Protein AF-A0A443VMP2-F1 (afdb_monomer_lite)

Radius of gyration: 35.15 Å; chains: 1; bounding box: 76×44×103 Å

Organism: Raoultella planticola (NCBI:txid575)

Structure (mmCIF, N/CA/C/O backbone):
data_AF-A0A443VMP2-F1
#
_entry.id   AF-A0A443VMP2-F1
#
loop_
_atom_site.group_PDB
_atom_site.id
_atom_site.type_symbol
_atom_site.label_atom_id
_atom_site.label_alt_id
_atom_site.label_comp_id
_atom_site.label_asym_id
_atom_site.label_entity_id
_atom_site.label_seq_id
_atom_site.pdbx_PDB_ins_code
_atom_site.Cartn_x
_atom_site.Cartn_y
_atom_site.Cartn_z
_atom_site.occupancy
_atom_site.B_iso_or_equiv
_atom_site.auth_seq_id
_atom_site.auth_comp_id
_atom_site.auth_asym_id
_atom_site.auth_atom_id
_atom_site.pdbx_PDB_model_num
ATOM 1 N N . MET A 1 1 ? -38.843 16.544 54.270 1.00 58.03 1 MET A N 1
ATOM 2 C CA . MET A 1 1 ? -37.464 16.257 53.820 1.00 58.03 1 MET A CA 1
ATOM 3 C C . MET A 1 1 ? -36.538 16.438 55.011 1.00 58.03 1 MET A C 1
ATOM 5 O O . MET A 1 1 ? -36.509 17.524 55.576 1.00 58.03 1 MET A O 1
ATOM 9 N N . THR A 1 2 ? -35.882 15.374 55.465 1.00 78.50 2 THR A N 1
ATOM 10 C CA . THR A 1 2 ? -34.910 15.418 56.568 1.00 78.50 2 THR A CA 1
ATOM 11 C C . THR A 1 2 ? -33.616 16.080 56.093 1.00 78.50 2 THR A C 1
ATOM 13 O O . THR A 1 2 ? -33.146 15.800 54.992 1.00 78.50 2 THR A O 1
ATOM 16 N N . ARG A 1 3 ? -33.063 17.002 56.893 1.00 79.25 3 ARG A N 1
ATOM 17 C CA . ARG A 1 3 ? -31.801 17.681 56.564 1.00 79.25 3 ARG A CA 1
ATOM 18 C C . ARG A 1 3 ? -30.626 16.701 56.689 1.00 79.25 3 ARG A C 1
ATOM 20 O O . ARG A 1 3 ? -30.598 15.957 57.671 1.00 79.25 3 ARG A O 1
ATOM 27 N N . PRO A 1 4 ? -29.663 16.722 55.749 1.00 82.38 4 PRO A N 1
ATOM 28 C CA . PRO A 1 4 ? -28.449 15.923 55.855 1.00 82.38 4 PRO A CA 1
ATOM 29 C C . PRO A 1 4 ? -27.671 16.274 57.121 1.00 82.38 4 PRO A C 1
ATOM 31 O O . PRO A 1 4 ? -27.617 17.440 57.525 1.00 82.38 4 PRO A O 1
ATOM 34 N N . THR A 1 5 ? -27.062 15.269 57.740 1.00 91.56 5 THR A N 1
ATOM 35 C CA . THR A 1 5 ? -26.178 15.473 58.888 1.00 91.56 5 THR A CA 1
ATOM 36 C C . THR A 1 5 ? -24.810 15.974 58.428 1.00 91.56 5 THR A C 1
ATOM 38 O O . THR A 1 5 ? -24.382 15.729 57.300 1.00 91.56 5 THR A O 1
ATOM 41 N N . THR A 1 6 ? -24.076 16.652 59.311 1.00 90.06 6 THR A N 1
ATOM 42 C CA . THR A 1 6 ? -22.726 17.162 59.015 1.00 90.06 6 THR A CA 1
ATOM 43 C C . THR A 1 6 ? -21.768 16.053 58.569 1.00 90.06 6 THR A C 1
ATOM 45 O O . THR A 1 6 ? -20.942 16.268 57.691 1.00 90.06 6 THR A O 1
ATOM 48 N N . ALA A 1 7 ? -21.921 14.839 59.108 1.00 91.38 7 ALA A N 1
ATOM 49 C CA . ALA A 1 7 ? -21.135 13.677 58.696 1.00 91.38 7 ALA A CA 1
ATOM 50 C C . ALA A 1 7 ? -21.409 13.267 57.237 1.00 91.38 7 ALA A C 1
ATOM 52 O O . ALA A 1 7 ? -20.479 12.925 56.514 1.00 91.38 7 ALA A O 1
ATOM 53 N N . GLN A 1 8 ? -22.666 13.348 56.787 1.00 91.38 8 GLN A N 1
ATOM 54 C CA . GLN A 1 8 ? -23.032 13.068 55.395 1.00 91.38 8 GLN A CA 1
ATOM 55 C C . GLN A 1 8 ? -22.472 14.129 54.439 1.00 91.38 8 GLN A C 1
ATOM 57 O O . GLN A 1 8 ? -22.038 13.791 53.342 1.00 91.38 8 GLN A O 1
ATOM 62 N N . LEU A 1 9 ? -22.440 15.397 54.863 1.00 91.56 9 LEU A N 1
ATOM 63 C CA . LEU A 1 9 ? -21.853 16.485 54.074 1.00 91.56 9 LEU A CA 1
ATOM 64 C C . LEU A 1 9 ? -20.330 16.352 53.952 1.00 91.56 9 LEU A C 1
ATOM 66 O O . LEU A 1 9 ? -19.802 16.499 52.854 1.00 91.56 9 LEU A O 1
ATOM 70 N N . ASN A 1 10 ? -19.636 16.015 55.042 1.00 93.75 10 ASN A N 1
ATOM 71 C CA . ASN A 1 10 ? -18.186 15.808 55.015 1.00 93.75 10 ASN A CA 1
ATOM 72 C C . ASN A 1 10 ? -17.805 14.603 54.144 1.00 93.75 10 ASN A C 1
ATOM 74 O O . ASN A 1 10 ? -16.919 14.719 53.307 1.00 93.75 10 ASN A O 1
ATOM 78 N N . ALA A 1 11 ? -18.532 13.486 54.256 1.00 93.50 11 ALA A N 1
ATOM 79 C CA . ALA A 1 11 ? -18.295 12.315 53.411 1.00 93.50 11 ALA A CA 1
ATOM 80 C C . ALA A 1 11 ? -18.495 12.618 51.913 1.00 93.50 11 ALA A C 1
ATOM 82 O O . ALA A 1 11 ? -17.724 12.150 51.078 1.00 93.50 11 ALA A O 1
ATOM 83 N N . ALA A 1 12 ? -19.498 13.434 51.566 1.00 92.19 12 ALA A N 1
ATOM 84 C CA . ALA A 1 12 ? -19.710 13.879 50.190 1.00 92.19 12 ALA A CA 1
ATOM 85 C C . ALA A 1 12 ? -18.580 14.802 49.695 1.00 92.19 12 ALA A C 1
ATOM 87 O O . ALA A 1 12 ? -18.173 14.704 48.539 1.00 92.19 12 ALA A O 1
ATOM 88 N N . TYR A 1 13 ? -18.054 15.669 50.565 1.00 93.50 13 TYR A N 1
ATOM 89 C CA . TYR A 1 13 ? -16.929 16.550 50.246 1.00 93.50 13 TYR A CA 1
ATOM 90 C C . TYR A 1 13 ? -15.630 15.765 50.014 1.00 93.50 13 TYR A C 1
ATOM 92 O O . TYR A 1 13 ? -14.929 16.012 49.034 1.00 93.50 13 TYR A O 1
ATOM 100 N N . ASP A 1 14 ? -15.347 14.766 50.850 1.00 95.75 14 ASP A N 1
ATOM 101 C CA . ASP A 1 14 ? -14.181 13.890 50.689 1.00 95.75 14 ASP A CA 1
ATOM 102 C C . ASP A 1 14 ? -14.269 13.078 49.391 1.00 95.75 14 ASP A C 1
ATOM 104 O O . ASP A 1 14 ? -13.295 12.974 48.643 1.00 95.75 14 ASP A O 1
ATOM 108 N N . GLN A 1 15 ? -15.459 12.556 49.078 1.00 95.69 15 GLN A N 1
ATOM 109 C CA . GLN A 1 15 ? -15.702 11.843 47.828 1.00 95.69 15 GLN A CA 1
ATOM 110 C C . GLN A 1 15 ? -15.527 12.763 46.612 1.00 95.69 15 GLN A C 1
ATOM 112 O O . GLN A 1 15 ? -14.914 12.357 45.625 1.00 95.69 15 GLN A O 1
ATOM 117 N N . PHE A 1 16 ? -16.026 14.000 46.677 1.00 96.62 16 PHE A N 1
ATOM 118 C CA . PHE A 1 16 ? -15.839 14.991 45.618 1.00 96.62 16 PHE A CA 1
ATOM 119 C C . PHE A 1 16 ? -14.355 15.302 45.386 1.00 96.62 16 PHE A C 1
ATOM 121 O O . PHE A 1 16 ? -13.896 15.222 44.248 1.00 96.62 16 PHE A O 1
ATOM 128 N N . ASN A 1 17 ? -13.593 15.577 46.448 1.00 96.25 17 ASN A N 1
ATOM 129 C CA . ASN A 1 17 ? -12.162 15.876 46.334 1.00 96.25 17 ASN A CA 1
ATOM 130 C C . ASN A 1 17 ? -11.371 14.690 45.773 1.00 96.25 17 ASN A C 1
ATOM 132 O O . ASN A 1 17 ? -10.501 14.880 44.930 1.00 96.25 17 ASN A O 1
ATOM 136 N N . PHE A 1 18 ? -11.718 13.461 46.165 1.00 96.62 18 PHE A N 1
ATOM 137 C CA . PHE A 1 18 ? -11.102 12.257 45.609 1.00 96.62 18 PHE A CA 1
ATOM 138 C C . PHE A 1 18 ? -11.288 12.158 44.088 1.00 96.62 18 PHE A C 1
ATOM 140 O O . PHE A 1 18 ? -10.334 11.889 43.353 1.00 96.62 18 PHE A O 1
ATOM 147 N N . TRP A 1 19 ? -12.511 12.382 43.600 1.00 96.88 19 TRP A N 1
ATOM 148 C CA . TRP A 1 19 ? -12.788 12.361 42.163 1.00 96.88 19 TRP A CA 1
ATOM 149 C C . TRP A 1 19 ? -12.148 13.538 41.433 1.00 96.88 19 TRP A C 1
ATOM 151 O O . TRP A 1 19 ? -11.650 13.351 40.326 1.00 96.88 19 TRP A O 1
ATOM 161 N N . TYR A 1 20 ? -12.109 14.712 42.060 1.00 95.94 20 TYR A N 1
ATOM 162 C CA . TYR A 1 20 ? -11.440 15.892 41.524 1.00 95.94 20 TYR A CA 1
ATOM 163 C C . TYR A 1 20 ? -9.932 15.660 41.343 1.00 95.94 20 TYR A C 1
ATOM 165 O O . TYR A 1 20 ? -9.398 15.887 40.258 1.00 95.94 20 TYR A O 1
ATOM 173 N N . ASP A 1 21 ? -9.255 15.116 42.356 1.00 97.31 21 ASP A N 1
ATOM 174 C CA . ASP A 1 21 ? -7.827 14.789 42.281 1.00 97.31 21 ASP A CA 1
ATOM 175 C C . ASP A 1 21 ? -7.542 13.719 41.222 1.00 97.31 21 ASP A C 1
ATOM 177 O O . ASP A 1 21 ? -6.530 13.776 40.518 1.00 97.31 21 ASP A O 1
ATOM 181 N N . LYS A 1 22 ? -8.443 12.741 41.082 1.00 97.62 22 LYS A N 1
ATOM 182 C CA . LYS A 1 22 ? -8.331 11.705 40.053 1.00 97.62 22 LYS A CA 1
ATOM 183 C C . LYS A 1 22 ? -8.516 12.276 38.646 1.00 97.62 22 LYS A C 1
ATOM 185 O O . LYS A 1 22 ? -7.744 11.922 37.762 1.00 97.62 22 LYS A O 1
ATOM 190 N N . ALA A 1 23 ? -9.496 13.157 38.451 1.00 96.88 23 ALA A N 1
ATOM 191 C CA . ALA A 1 23 ? -9.723 13.840 37.179 1.00 96.88 23 ALA A CA 1
ATOM 192 C C . ALA A 1 23 ? -8.506 14.683 36.787 1.00 96.88 23 ALA A C 1
ATOM 194 O O . ALA A 1 23 ? -7.996 14.546 35.682 1.00 96.88 23 ALA A O 1
ATOM 195 N N . LYS A 1 24 ? -7.950 15.443 37.736 1.00 97.19 24 LYS A N 1
ATOM 196 C CA . LYS A 1 24 ? -6.741 16.235 37.504 1.00 97.19 24 LYS A CA 1
ATOM 197 C C . LYS A 1 24 ? -5.544 15.377 37.078 1.00 97.19 24 LYS A C 1
ATOM 199 O O . LYS A 1 24 ? -4.813 15.755 36.169 1.00 97.19 24 LYS A O 1
ATOM 204 N N . LYS A 1 25 ? -5.337 14.218 37.714 1.00 97.44 25 LYS A N 1
ATOM 205 C CA . LYS A 1 25 ? -4.272 13.286 37.303 1.00 97.44 25 LYS A CA 1
ATOM 206 C C . LYS A 1 25 ? -4.485 12.753 35.889 1.00 97.44 25 LYS A C 1
ATOM 208 O O . LYS A 1 25 ? -3.519 12.647 35.145 1.00 97.44 25 LYS A O 1
ATOM 213 N N . LEU A 1 26 ? -5.728 12.436 35.529 1.00 96.88 26 LEU A N 1
ATOM 214 C CA . LEU A 1 26 ? -6.060 11.983 34.179 1.00 96.88 26 LEU A CA 1
ATOM 215 C C . LEU A 1 26 ? -5.809 13.079 33.140 1.00 96.88 26 LEU A C 1
ATOM 217 O O . LEU A 1 26 ? -5.260 12.769 32.091 1.00 96.88 26 LEU A O 1
ATOM 221 N N . ASP A 1 27 ? -6.123 14.340 33.441 1.00 97.12 27 ASP A N 1
ATOM 222 C CA . ASP A 1 27 ? -5.820 15.465 32.545 1.00 97.12 27 ASP A CA 1
ATOM 223 C C . ASP A 1 27 ? -4.303 15.635 32.344 1.00 97.12 27 ASP A C 1
ATOM 225 O O . ASP A 1 27 ? -3.833 15.855 31.228 1.00 97.12 27 ASP A O 1
ATOM 229 N N . GLU A 1 28 ? -3.511 15.485 33.412 1.00 97.56 28 GLU A N 1
ATOM 230 C CA . GLU A 1 28 ? -2.044 15.525 33.330 1.00 97.56 28 GLU A CA 1
ATOM 231 C C . GLU A 1 28 ? -1.467 14.352 32.518 1.00 97.56 28 GLU A C 1
ATOM 233 O O . GLU A 1 28 ? -0.489 14.522 31.786 1.00 97.56 28 GLU A O 1
ATOM 238 N N . GLU A 1 29 ? -2.038 13.153 32.651 1.00 97.81 29 GLU A N 1
ATOM 239 C CA . GLU A 1 29 ? -1.648 11.976 31.866 1.00 97.81 29 GLU A CA 1
ATOM 240 C C . GLU A 1 29 ? -2.062 12.105 30.398 1.00 97.81 29 GLU A C 1
ATOM 242 O O . GLU A 1 29 ? -1.263 11.789 29.515 1.00 97.81 29 GLU A O 1
ATOM 247 N N . LEU A 1 30 ? -3.259 12.631 30.132 1.00 97.62 30 LEU A N 1
ATOM 248 C CA . LEU A 1 30 ? -3.760 12.888 28.786 1.00 97.62 30 LEU A CA 1
ATOM 249 C C . LEU A 1 30 ? -2.868 13.897 28.060 1.00 97.62 30 LEU A C 1
ATOM 251 O O . LEU A 1 30 ? -2.423 13.620 26.951 1.00 97.62 30 LEU A O 1
ATOM 255 N N . ALA A 1 31 ? -2.504 14.999 28.719 1.00 97.12 31 ALA A N 1
ATOM 256 C CA . ALA A 1 31 ? -1.602 15.995 28.145 1.00 97.12 31 ALA A CA 1
ATOM 257 C C . ALA A 1 31 ? -0.226 15.401 27.781 1.00 97.12 31 ALA A C 1
ATOM 259 O O . ALA A 1 31 ? 0.351 15.737 26.747 1.00 97.12 31 ALA A O 1
ATOM 260 N N . LYS A 1 32 ? 0.305 14.484 28.603 1.00 97.50 32 LYS A N 1
ATOM 261 C CA . LYS A 1 32 ? 1.558 13.769 28.293 1.00 97.50 32 LYS A CA 1
ATOM 262 C C . LYS A 1 32 ? 1.390 12.802 27.122 1.00 97.50 32 LYS A C 1
ATOM 264 O O . LYS A 1 32 ? 2.301 12.682 26.305 1.00 97.50 32 LYS A O 1
ATOM 269 N N . ALA A 1 33 ? 0.256 12.107 27.042 1.00 95.50 33 ALA A N 1
ATOM 270 C CA . ALA A 1 33 ? -0.043 11.201 25.940 1.00 95.50 33 ALA A CA 1
ATOM 271 C C . ALA A 1 33 ? -0.181 11.962 24.611 1.00 95.50 33 ALA A C 1
ATOM 273 O O . ALA A 1 33 ? 0.417 11.555 23.619 1.00 95.50 33 ALA A O 1
ATOM 274 N N . GLU A 1 34 ? -0.873 13.102 24.605 1.00 97.44 34 GLU A N 1
ATOM 275 C CA . GLU A 1 34 ? -1.011 13.984 23.437 1.00 97.44 34 GLU A CA 1
ATOM 276 C C . GLU A 1 34 ? 0.338 14.551 22.970 1.00 97.44 34 GLU A C 1
ATOM 278 O O . GLU A 1 34 ? 0.636 14.553 21.771 1.00 97.44 34 GLU A O 1
ATOM 283 N N . GLN A 1 35 ? 1.202 14.960 23.908 1.00 97.06 35 GLN A N 1
ATOM 284 C CA . GLN A 1 35 ? 2.576 15.358 23.582 1.00 97.06 35 GLN A CA 1
ATOM 285 C C . GLN A 1 35 ? 3.349 14.211 22.930 1.00 97.06 35 GLN A C 1
ATOM 287 O O . GLN A 1 35 ? 4.003 14.406 21.907 1.00 97.06 35 GLN A O 1
ATOM 292 N N . ARG A 1 36 ? 3.238 12.998 23.483 1.00 97.12 36 ARG A N 1
ATOM 293 C CA . ARG A 1 36 ? 3.930 11.827 22.942 1.00 97.12 36 ARG A CA 1
ATOM 294 C C . ARG A 1 36 ? 3.428 11.438 21.553 1.00 97.12 36 ARG A C 1
ATOM 296 O O . ARG A 1 36 ? 4.237 11.023 20.729 1.00 97.12 36 ARG A O 1
ATOM 303 N N . ILE A 1 37 ? 2.129 11.570 21.293 1.00 96.81 37 ILE A N 1
ATOM 304 C CA . ILE A 1 37 ? 1.543 11.342 19.966 1.00 96.81 37 ILE A CA 1
ATOM 305 C C . ILE A 1 37 ? 2.127 12.341 18.968 1.00 96.81 37 ILE A C 1
ATOM 307 O O . ILE A 1 37 ? 2.668 11.916 17.955 1.00 96.81 37 ILE A O 1
ATOM 311 N N . THR A 1 38 ? 2.138 13.633 19.303 1.00 97.25 38 THR A N 1
ATOM 312 C CA . THR A 1 38 ? 2.720 14.674 18.436 1.00 97.25 38 THR A CA 1
ATOM 313 C C . THR A 1 38 ? 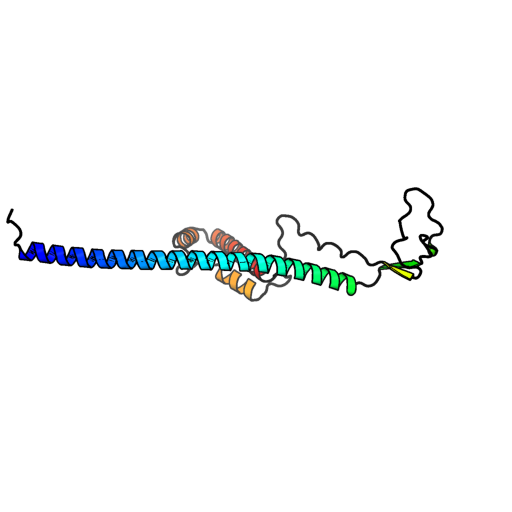4.192 14.389 18.101 1.00 97.25 38 THR A C 1
ATOM 315 O O . THR A 1 38 ? 4.605 14.495 16.947 1.00 97.25 38 THR A O 1
ATOM 318 N N . GLU A 1 39 ? 4.995 13.988 19.094 1.00 97.44 39 GLU A N 1
ATOM 319 C CA . GLU A 1 39 ? 6.399 13.606 18.876 1.00 97.44 39 GLU A CA 1
ATOM 320 C C . GLU A 1 39 ? 6.543 12.416 17.914 1.00 97.44 39 GLU A C 1
ATOM 322 O O . GLU A 1 39 ? 7.449 12.394 17.077 1.00 97.44 39 GLU A O 1
ATOM 327 N N . LEU A 1 40 ? 5.675 11.408 18.050 1.00 97.38 40 LEU A N 1
ATOM 328 C CA . LEU A 1 40 ? 5.689 10.220 17.199 1.00 97.38 40 LEU A CA 1
ATOM 329 C C . LEU A 1 40 ? 5.242 10.543 15.772 1.00 97.38 40 LEU A C 1
ATOM 331 O O . LEU A 1 40 ? 5.891 10.086 14.835 1.00 97.38 40 LEU A O 1
ATOM 335 N N . GLU A 1 41 ? 4.207 11.363 15.605 1.00 97.38 41 GLU A N 1
ATOM 336 C CA . GLU A 1 41 ? 3.734 11.820 14.293 1.00 97.38 41 GLU A CA 1
ATOM 337 C C . GLU A 1 41 ? 4.823 12.612 13.553 1.00 97.38 41 GLU A C 1
ATOM 339 O O . GLU A 1 41 ? 5.076 12.375 12.370 1.00 97.38 41 GLU A O 1
ATOM 344 N N . GLU A 1 42 ? 5.547 13.498 14.247 1.00 96.81 42 GLU A N 1
ATOM 345 C CA . GLU A 1 42 ? 6.667 14.231 13.645 1.00 96.81 42 GLU A CA 1
ATOM 346 C C . GLU A 1 42 ? 7.818 13.286 13.249 1.00 96.81 42 GLU A C 1
ATOM 348 O O . GLU A 1 42 ? 8.440 13.447 12.192 1.00 96.81 42 GLU A O 1
ATOM 353 N N . ALA A 1 43 ? 8.118 12.283 14.081 1.00 95.06 43 ALA A N 1
ATOM 354 C CA . ALA A 1 43 ? 9.132 11.278 13.771 1.00 95.06 43 ALA A CA 1
ATOM 355 C C . ALA A 1 43 ? 8.734 10.414 12.563 1.00 95.06 43 ALA A C 1
ATOM 357 O O . ALA A 1 43 ? 9.568 10.171 11.686 1.00 95.06 43 ALA A O 1
ATOM 358 N N . GLU A 1 44 ? 7.471 9.997 12.479 1.00 95.00 44 GLU A N 1
ATOM 359 C CA . GLU A 1 44 ? 6.928 9.255 11.340 1.00 95.00 44 GLU A CA 1
ATOM 360 C C . GLU A 1 44 ? 6.991 10.089 10.059 1.00 95.00 44 GLU A C 1
ATOM 362 O O . GLU A 1 44 ? 7.465 9.607 9.028 1.00 95.00 44 GLU A O 1
ATOM 367 N N . GLN A 1 45 ? 6.619 11.369 10.127 1.00 95.75 45 GLN A N 1
ATOM 368 C CA . GLN A 1 45 ? 6.697 12.272 8.983 1.00 95.75 45 GLN A CA 1
ATOM 369 C C . GLN A 1 45 ? 8.140 12.421 8.471 1.00 95.75 45 GLN A C 1
ATOM 371 O O . GLN A 1 45 ? 8.379 12.391 7.259 1.00 95.75 45 GLN A O 1
ATOM 376 N N . LYS A 1 46 ? 9.121 12.521 9.380 1.00 94.25 46 LYS A N 1
ATOM 377 C CA . LYS A 1 46 ? 10.551 12.550 9.025 1.00 94.25 46 LYS A CA 1
ATOM 378 C C . LYS A 1 46 ? 11.015 11.240 8.389 1.00 94.25 46 LYS A C 1
ATOM 380 O O . LYS A 1 46 ? 11.763 11.281 7.412 1.00 94.25 46 LYS A O 1
ATOM 385 N N . LEU A 1 47 ? 10.578 10.095 8.913 1.00 93.56 47 LEU A N 1
ATOM 386 C CA . LEU A 1 47 ? 10.900 8.783 8.344 1.00 93.56 47 LEU A CA 1
ATOM 387 C C . LEU A 1 47 ? 10.286 8.601 6.955 1.00 93.56 47 LEU A C 1
ATOM 389 O O . LEU A 1 47 ? 10.976 8.155 6.043 1.00 93.56 47 LEU A O 1
ATOM 393 N N . CYS A 1 48 ? 9.032 9.005 6.767 1.00 92.62 48 CYS A N 1
ATOM 394 C CA . CYS A 1 48 ? 8.359 8.964 5.474 1.00 92.62 48 CYS A CA 1
ATOM 395 C C . CYS A 1 48 ? 9.109 9.814 4.435 1.00 92.62 48 CYS A C 1
ATOM 397 O O . CYS A 1 48 ? 9.435 9.327 3.352 1.00 92.62 48 CYS A O 1
ATOM 399 N N . ALA A 1 49 ? 9.496 11.044 4.796 1.00 90.69 49 ALA A N 1
ATOM 400 C CA . ALA A 1 49 ? 10.306 11.898 3.929 1.00 90.69 49 ALA A CA 1
ATOM 401 C C . ALA A 1 49 ? 11.668 11.264 3.585 1.00 90.69 49 ALA A C 1
ATOM 403 O O . ALA A 1 49 ? 12.099 11.312 2.433 1.00 90.69 49 ALA A O 1
ATOM 404 N N . ALA A 1 50 ? 12.339 10.639 4.558 1.00 89.88 50 ALA A N 1
ATOM 405 C CA . ALA A 1 50 ? 13.602 9.944 4.325 1.00 89.88 50 ALA A CA 1
ATOM 406 C C . ALA A 1 50 ? 13.435 8.740 3.382 1.00 89.88 50 ALA A C 1
ATOM 408 O O . ALA A 1 50 ? 14.225 8.599 2.447 1.00 89.88 50 ALA A O 1
ATOM 409 N N . ASN A 1 51 ? 12.394 7.928 3.569 1.00 87.06 51 ASN A N 1
ATOM 410 C CA . ASN A 1 51 ? 12.118 6.761 2.729 1.00 87.06 51 ASN A CA 1
ATOM 411 C C . ASN A 1 51 ? 11.872 7.159 1.270 1.00 87.06 51 ASN A C 1
ATOM 413 O O . ASN A 1 51 ? 12.537 6.623 0.391 1.00 87.06 51 ASN A O 1
ATOM 417 N N . VAL A 1 52 ? 11.069 8.199 1.014 1.00 88.12 52 VAL A N 1
ATOM 418 C CA . VAL A 1 52 ? 10.862 8.719 -0.353 1.00 88.12 52 VAL A CA 1
ATOM 419 C C . VAL A 1 52 ? 12.189 9.120 -1.014 1.00 88.12 52 VAL A C 1
ATOM 421 O O . VAL A 1 52 ? 12.410 8.870 -2.199 1.00 88.12 52 VAL A O 1
ATOM 424 N N . THR A 1 53 ? 13.116 9.722 -0.259 1.00 84.25 53 THR A N 1
ATOM 425 C CA . THR A 1 53 ? 14.439 10.064 -0.813 1.00 84.25 53 THR A CA 1
ATOM 426 C C . THR A 1 53 ? 15.334 8.851 -1.054 1.00 84.25 53 THR A C 1
ATOM 428 O O . THR A 1 53 ? 16.182 8.898 -1.948 1.00 84.25 53 THR A O 1
ATOM 431 N N . LEU A 1 54 ? 15.189 7.784 -0.265 1.00 83.06 54 LEU A N 1
ATOM 432 C CA . LEU A 1 54 ? 15.907 6.531 -0.482 1.00 83.06 54 LEU A CA 1
ATOM 433 C C . LEU A 1 54 ? 15.371 5.811 -1.716 1.00 83.06 54 LEU A C 1
ATOM 435 O O . LEU A 1 54 ? 16.185 5.397 -2.537 1.00 83.06 54 LEU A O 1
ATOM 439 N N . ASP A 1 55 ? 14.054 5.774 -1.903 1.00 83.25 55 ASP A N 1
ATOM 440 C CA . ASP A 1 55 ? 13.413 5.186 -3.083 1.00 83.25 55 ASP A CA 1
ATOM 441 C C . ASP A 1 55 ? 13.875 5.893 -4.364 1.00 83.25 55 ASP A C 1
ATOM 443 O O . ASP A 1 55 ? 14.359 5.254 -5.297 1.00 83.25 55 ASP A O 1
ATOM 447 N N . ALA A 1 56 ? 13.869 7.232 -4.373 1.00 78.81 56 ALA A N 1
ATOM 448 C CA . ALA A 1 56 ? 14.368 8.010 -5.509 1.00 78.81 56 ALA A CA 1
ATOM 449 C C . ALA A 1 56 ? 15.865 7.764 -5.790 1.00 78.81 56 ALA A C 1
ATOM 451 O O . ALA A 1 56 ? 16.308 7.754 -6.942 1.00 78.81 56 ALA A O 1
ATOM 452 N N . ARG A 1 57 ? 16.679 7.563 -4.743 1.00 76.62 57 ARG A N 1
ATOM 453 C CA . ARG A 1 57 ? 18.105 7.230 -4.897 1.00 76.62 57 ARG A CA 1
ATOM 454 C C . ARG A 1 57 ? 18.317 5.805 -5.392 1.00 76.62 57 ARG A C 1
ATOM 456 O O . ARG A 1 57 ? 19.240 5.604 -6.180 1.00 76.62 57 ARG A O 1
ATOM 463 N N . ALA A 1 58 ? 17.505 4.854 -4.940 1.00 78.38 58 ALA A N 1
ATOM 464 C CA . ALA A 1 58 ? 17.532 3.473 -5.400 1.00 78.38 58 ALA A CA 1
ATOM 465 C C . ALA A 1 58 ? 17.160 3.408 -6.885 1.00 78.38 58 ALA A C 1
ATOM 467 O O . ALA A 1 58 ? 17.916 2.848 -7.671 1.00 78.38 58 ALA A O 1
ATOM 468 N N . GLU A 1 59 ? 16.103 4.106 -7.303 1.00 76.31 59 GLU A N 1
ATOM 469 C CA . GLU A 1 59 ? 15.707 4.189 -8.713 1.00 76.31 59 GLU A CA 1
ATOM 470 C C . GLU A 1 59 ? 16.821 4.792 -9.590 1.00 76.31 59 GLU A C 1
ATOM 472 O O . GLU A 1 59 ? 17.145 4.263 -10.654 1.00 76.31 59 GLU A O 1
ATOM 477 N N . LEU A 1 60 ? 17.472 5.870 -9.136 1.00 74.19 60 LEU A N 1
ATOM 478 C CA . LEU A 1 60 ? 18.622 6.453 -9.840 1.00 74.19 60 LEU A CA 1
ATOM 479 C C . LEU A 1 60 ? 19.848 5.528 -9.861 1.00 74.19 60 LEU A C 1
ATOM 481 O O . LEU A 1 60 ? 20.625 5.559 -10.816 1.00 74.19 60 LEU A O 1
ATOM 485 N N . ALA A 1 61 ? 20.074 4.743 -8.807 1.00 73.06 61 ALA A N 1
ATOM 486 C CA . ALA A 1 61 ? 21.154 3.764 -8.767 1.00 73.06 61 ALA A CA 1
ATOM 487 C C . ALA A 1 61 ? 20.897 2.615 -9.751 1.00 73.06 61 ALA A C 1
ATOM 489 O O . ALA A 1 61 ? 21.801 2.281 -10.513 1.00 73.06 61 ALA A O 1
ATOM 490 N N . GLU A 1 62 ? 19.671 2.097 -9.808 1.00 71.12 62 GLU A N 1
ATOM 491 C CA . GLU A 1 62 ? 19.273 1.063 -10.767 1.00 71.12 62 GLU A CA 1
ATOM 492 C C . GLU A 1 62 ? 19.334 1.571 -12.210 1.00 71.12 62 GLU A C 1
ATOM 494 O O . GLU A 1 62 ? 19.856 0.879 -13.078 1.00 71.12 62 GLU A O 1
ATOM 499 N N . ARG A 1 63 ? 18.921 2.819 -12.479 1.00 70.19 63 ARG A N 1
ATOM 500 C CA . ARG A 1 63 ? 19.092 3.432 -13.811 1.00 70.19 63 ARG A CA 1
ATOM 501 C C . ARG A 1 63 ? 20.558 3.528 -14.225 1.00 70.19 63 ARG A C 1
ATOM 503 O O . ARG A 1 63 ? 20.884 3.178 -15.352 1.00 70.19 63 ARG A O 1
ATOM 510 N N . ARG A 1 64 ? 21.443 3.955 -13.316 1.00 69.56 64 ARG A N 1
ATOM 511 C CA . ARG A 1 64 ? 22.893 4.006 -13.579 1.00 69.56 64 ARG A CA 1
ATOM 512 C C . ARG A 1 64 ? 23.493 2.622 -13.782 1.00 69.56 64 ARG A C 1
ATOM 514 O O . ARG A 1 64 ? 24.385 2.464 -14.604 1.00 69.56 64 ARG A O 1
ATOM 521 N N . LYS A 1 65 ? 23.012 1.624 -13.043 1.00 66.31 65 LYS A N 1
ATOM 522 C CA . LYS A 1 65 ? 23.454 0.241 -13.200 1.00 66.31 65 LYS A CA 1
ATOM 523 C C . LYS A 1 65 ? 22.989 -0.341 -14.534 1.00 66.31 65 LYS A C 1
ATOM 525 O O . LYS A 1 65 ? 23.799 -0.921 -15.235 1.00 66.31 65 LYS A O 1
ATOM 530 N N . ALA A 1 66 ? 21.738 -0.108 -14.930 1.00 62.69 66 ALA A N 1
ATOM 531 C CA . ALA A 1 66 ? 21.223 -0.497 -16.241 1.00 62.69 66 ALA A CA 1
ATOM 532 C C . ALA A 1 66 ? 21.963 0.207 -17.391 1.00 62.69 66 ALA A C 1
ATOM 534 O O . ALA A 1 66 ? 22.213 -0.412 -18.417 1.00 62.69 66 ALA A O 1
ATOM 535 N N . GLU A 1 67 ? 22.350 1.473 -17.215 1.00 64.56 67 GLU A N 1
ATOM 536 C CA . GLU A 1 67 ? 23.223 2.190 -18.153 1.00 64.56 67 GLU A CA 1
ATOM 537 C C . GLU A 1 67 ? 24.615 1.538 -18.228 1.00 64.56 67 GLU A C 1
ATOM 539 O O . GLU A 1 67 ? 25.122 1.300 -19.321 1.00 64.56 67 GLU A O 1
ATOM 544 N N . GLN A 1 68 ? 25.201 1.170 -17.086 1.00 65.94 68 GLN A N 1
ATOM 545 C CA . GLN A 1 68 ? 26.527 0.549 -17.012 1.00 65.94 68 GLN A CA 1
ATOM 546 C C . GLN A 1 68 ? 26.565 -0.904 -17.520 1.00 65.94 68 GLN A C 1
ATOM 548 O O . GLN A 1 68 ? 27.568 -1.312 -18.104 1.00 65.94 68 GLN A O 1
ATOM 553 N N . ASP A 1 69 ? 25.490 -1.665 -17.314 1.00 66.31 69 ASP A N 1
ATOM 554 C CA . ASP A 1 69 ? 25.337 -3.056 -17.757 1.00 66.31 69 ASP A CA 1
ATOM 555 C C . ASP A 1 69 ? 24.801 -3.150 -19.200 1.00 66.31 69 ASP A C 1
ATOM 557 O O . ASP A 1 69 ? 24.699 -4.247 -19.754 1.00 66.31 69 ASP A O 1
ATOM 561 N N . SER A 1 70 ? 24.436 -2.023 -19.824 1.00 67.56 70 SER A N 1
ATOM 562 C CA . SER A 1 70 ? 23.954 -2.022 -21.203 1.00 67.56 70 SER A CA 1
ATOM 563 C C . SER A 1 70 ? 25.096 -2.263 -22.189 1.00 67.56 70 SER A C 1
ATOM 565 O O . SER A 1 70 ? 26.143 -1.619 -22.142 1.00 67.56 70 SER A O 1
ATOM 567 N N . GLU A 1 71 ? 24.894 -3.197 -23.117 1.00 76.81 71 GLU A N 1
ATOM 568 C CA . GLU A 1 71 ? 25.795 -3.345 -24.256 1.00 76.81 71 GLU A CA 1
ATOM 569 C C . GLU A 1 71 ? 25.588 -2.166 -25.222 1.00 76.81 71 GLU A C 1
ATOM 571 O O . GLU A 1 71 ? 24.448 -1.744 -25.459 1.00 76.81 71 GLU A O 1
ATOM 576 N N . PRO A 1 72 ? 26.667 -1.605 -25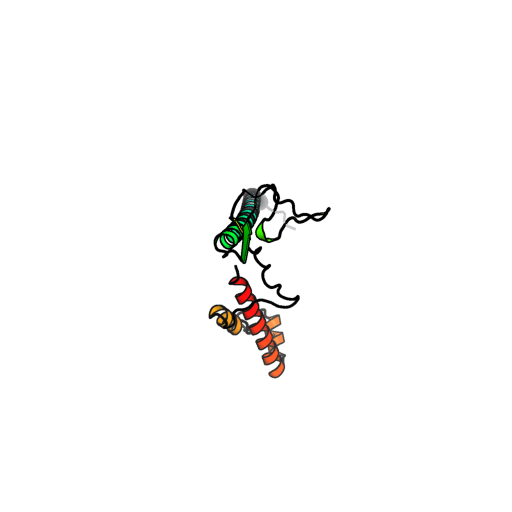.790 1.00 81.38 72 PRO A N 1
ATOM 577 C CA . PRO A 1 72 ? 26.546 -0.483 -26.700 1.00 81.38 72 PRO A CA 1
ATOM 578 C C . PRO A 1 72 ? 25.819 -0.914 -27.971 1.00 81.38 72 PRO A C 1
ATOM 580 O O . PRO A 1 72 ? 26.140 -1.929 -28.588 1.00 81.38 72 PRO A O 1
ATOM 583 N N . VAL A 1 73 ? 24.841 -0.115 -28.385 1.00 82.75 73 VAL A N 1
ATOM 584 C CA . VAL A 1 73 ? 24.012 -0.421 -29.561 1.00 82.75 73 VAL A CA 1
ATOM 585 C C . VAL A 1 73 ? 24.703 0.033 -30.843 1.00 82.75 73 VAL A C 1
ATOM 587 O O . VAL A 1 73 ? 24.461 -0.507 -31.923 1.00 82.75 73 VAL A O 1
ATOM 590 N N . PHE A 1 74 ? 25.570 1.038 -30.735 1.00 86.19 74 PHE A N 1
ATOM 591 C CA . PHE A 1 74 ? 26.286 1.611 -31.861 1.00 86.19 74 PHE A CA 1
ATOM 592 C C . PHE A 1 74 ? 27.581 2.284 -31.392 1.00 86.19 74 PHE A C 1
ATOM 594 O O . PHE A 1 74 ? 27.731 2.595 -30.212 1.00 86.19 74 PHE A O 1
ATOM 601 N N . PHE A 1 75 ? 28.514 2.540 -32.305 1.00 85.38 75 PHE A N 1
ATOM 602 C CA . PHE A 1 75 ? 29.706 3.335 -32.017 1.00 85.38 75 PHE A CA 1
ATOM 603 C C . PHE A 1 75 ? 29.904 4.405 -33.086 1.00 85.38 75 PHE A C 1
ATOM 605 O O . PHE A 1 75 ? 29.587 4.202 -34.260 1.00 85.38 75 PHE A O 1
ATOM 612 N N . ILE A 1 76 ? 30.439 5.548 -32.675 1.00 85.62 76 ILE A N 1
ATOM 613 C CA . ILE A 1 76 ? 30.837 6.634 -33.567 1.00 85.62 76 ILE A CA 1
ATOM 614 C C . ILE A 1 76 ? 32.315 6.932 -33.362 1.00 85.62 76 ILE A C 1
ATOM 616 O O . ILE A 1 76 ? 32.822 6.860 -32.249 1.00 85.62 76 ILE A O 1
ATOM 620 N N . GLU A 1 77 ? 33.008 7.266 -34.439 1.00 86.88 77 GLU A N 1
ATOM 621 C CA . GLU A 1 77 ? 34.375 7.768 -34.373 1.00 86.88 77 GLU A CA 1
ATOM 622 C C . GLU A 1 77 ? 34.332 9.279 -34.559 1.00 86.88 77 GLU A C 1
ATOM 624 O O . GLU A 1 77 ? 33.774 9.770 -35.544 1.00 86.88 77 GLU A O 1
ATOM 629 N N . VAL A 1 78 ? 34.861 10.008 -33.585 1.00 85.25 78 VAL A N 1
ATOM 630 C CA . VAL A 1 78 ? 34.834 11.471 -33.564 1.00 85.25 78 VAL A CA 1
ATOM 631 C C . VAL A 1 78 ? 36.260 11.986 -33.697 1.00 85.25 78 VAL A C 1
ATOM 633 O O . VAL A 1 78 ? 37.158 11.501 -33.013 1.00 85.25 78 VAL A O 1
ATOM 636 N N . GLU A 1 79 ? 36.474 12.951 -34.584 1.00 83.38 79 GLU A N 1
ATOM 637 C CA . GLU A 1 79 ? 37.708 13.738 -34.632 1.00 83.38 79 GLU A CA 1
ATOM 638 C C . GLU A 1 79 ? 37.313 15.220 -34.663 1.00 83.38 79 GLU A C 1
ATOM 640 O O . GLU A 1 79 ? 36.686 15.704 -35.612 1.00 83.38 79 GLU A O 1
ATOM 645 N N . GLY A 1 80 ? 37.609 15.936 -33.580 1.00 80.50 80 GLY A N 1
ATOM 646 C CA . GLY A 1 80 ? 37.058 17.256 -33.310 1.00 80.50 80 GLY A CA 1
ATOM 647 C C . GLY A 1 80 ? 35.548 17.202 -33.053 1.00 80.50 80 GLY A C 1
ATOM 648 O O . GLY A 1 80 ? 35.084 16.579 -32.112 1.00 80.50 80 GLY A O 1
ATOM 649 N N . ASP A 1 81 ? 34.773 17.891 -33.891 1.00 74.31 81 ASP A N 1
ATOM 650 C CA . ASP A 1 81 ? 33.300 17.950 -33.821 1.00 74.31 81 ASP A CA 1
ATOM 651 C C . ASP A 1 81 ? 32.650 17.150 -34.977 1.00 74.31 81 ASP A C 1
ATOM 653 O O . ASP A 1 81 ? 31.458 17.276 -35.265 1.00 74.31 81 ASP A O 1
ATOM 657 N N . ASP A 1 82 ? 33.439 16.387 -35.740 1.00 76.62 82 ASP A N 1
ATOM 658 C CA . ASP A 1 82 ? 32.983 15.661 -36.930 1.00 76.62 82 ASP A CA 1
ATOM 659 C C . ASP A 1 82 ? 32.905 14.146 -36.665 1.00 76.62 82 ASP A C 1
ATOM 661 O O . ASP A 1 82 ? 33.839 13.530 -36.153 1.00 76.62 82 ASP A O 1
ATOM 665 N N . TRP A 1 83 ? 31.790 13.526 -37.070 1.00 81.75 83 TRP A N 1
ATOM 666 C CA . TRP A 1 83 ? 31.651 12.069 -37.110 1.00 81.75 83 TRP A CA 1
ATOM 667 C C . TRP A 1 83 ? 32.277 11.523 -38.397 1.00 81.75 83 TRP A C 1
ATOM 669 O O . TRP A 1 83 ? 31.704 11.628 -39.485 1.00 81.75 83 TRP A O 1
ATOM 679 N N . ILE A 1 84 ? 33.448 10.901 -38.281 1.00 76.62 84 ILE A N 1
ATOM 680 C CA . ILE A 1 84 ? 34.273 10.563 -39.449 1.00 76.62 84 ILE A CA 1
ATOM 681 C C . ILE A 1 84 ? 33.675 9.442 -40.320 1.00 76.62 84 ILE A C 1
ATOM 683 O O . ILE A 1 84 ? 33.827 9.475 -41.540 1.00 76.62 84 ILE A O 1
ATOM 687 N N . ASN A 1 85 ? 32.920 8.500 -39.736 1.00 73.81 85 ASN A N 1
ATOM 688 C CA . ASN A 1 85 ? 32.344 7.360 -40.472 1.00 73.81 85 ASN A CA 1
ATOM 689 C C . ASN A 1 85 ? 31.107 7.731 -41.314 1.00 73.81 85 ASN A C 1
ATOM 691 O O . ASN A 1 85 ? 30.780 7.017 -42.261 1.00 73.81 85 ASN A O 1
ATOM 695 N N . ALA A 1 86 ? 30.419 8.833 -40.993 1.00 68.12 86 ALA A N 1
ATOM 696 C CA . ALA A 1 86 ? 29.237 9.300 -41.727 1.00 68.12 86 ALA A CA 1
ATOM 697 C C . ALA A 1 86 ? 29.557 10.371 -42.791 1.00 68.12 86 ALA A C 1
ATOM 699 O O . ALA A 1 86 ? 28.678 10.748 -43.570 1.00 68.12 86 ALA A O 1
ATOM 700 N N . GLY A 1 87 ? 30.808 10.844 -42.845 1.00 65.56 87 GLY A N 1
ATOM 701 C CA . GLY A 1 87 ? 31.193 12.034 -43.601 1.00 65.56 87 GLY A CA 1
ATOM 702 C C . GLY A 1 87 ? 30.763 13.332 -42.906 1.00 65.56 87 GLY A C 1
ATOM 703 O O . GLY A 1 87 ? 30.039 13.327 -41.913 1.00 65.56 87 GLY A O 1
ATOM 704 N N . ARG A 1 88 ? 31.219 14.479 -43.426 1.00 63.03 88 ARG A N 1
ATOM 705 C CA . ARG A 1 88 ? 30.933 15.789 -42.826 1.00 63.03 88 ARG A CA 1
ATOM 706 C C . ARG A 1 88 ? 29.441 16.121 -42.918 1.00 63.03 88 ARG A C 1
ATOM 708 O O . ARG A 1 88 ? 28.919 16.337 -44.012 1.00 63.03 88 ARG A O 1
ATOM 715 N N . ILE A 1 89 ? 28.765 16.205 -41.774 1.00 65.06 89 ILE A N 1
ATOM 716 C CA . ILE A 1 89 ? 27.359 16.617 -41.697 1.00 65.06 89 ILE A CA 1
ATOM 717 C C . ILE A 1 89 ? 27.305 18.148 -41.754 1.00 65.06 89 ILE A C 1
ATOM 719 O O . ILE A 1 89 ? 27.597 18.839 -40.779 1.00 65.06 89 ILE A O 1
ATOM 723 N N . GLU A 1 90 ? 26.944 18.697 -42.913 1.00 65.00 90 GLU A N 1
ATOM 724 C CA . GLU A 1 90 ? 26.809 20.143 -43.105 1.00 65.00 90 GLU A CA 1
ATOM 725 C C . GLU A 1 90 ? 25.372 20.624 -42.842 1.00 65.00 90 GLU A C 1
ATOM 727 O O . GLU A 1 90 ? 24.395 19.992 -43.244 1.00 65.00 90 GLU A O 1
ATOM 732 N N . GLY A 1 91 ? 25.228 21.786 -42.197 1.00 69.12 91 GLY A N 1
ATOM 733 C CA . GLY A 1 91 ? 23.942 22.465 -42.008 1.00 69.12 91 GLY A CA 1
ATOM 734 C C . GLY A 1 91 ? 23.628 22.829 -40.556 1.00 69.12 91 GLY A C 1
ATOM 735 O O . GLY A 1 91 ? 24.359 22.504 -39.629 1.00 69.12 91 GLY A O 1
ATOM 736 N N . LYS A 1 92 ? 22.502 23.525 -40.352 1.00 67.75 92 LYS A N 1
ATOM 737 C CA . LYS A 1 92 ? 22.054 24.005 -39.027 1.00 67.75 92 LYS A CA 1
ATOM 738 C C . LYS A 1 92 ? 21.575 22.896 -38.077 1.00 67.75 92 LYS A C 1
ATOM 740 O O . LYS A 1 92 ? 21.383 23.172 -36.903 1.00 67.75 92 LYS A O 1
ATOM 745 N N . ASN A 1 93 ? 21.384 21.678 -38.586 1.00 65.94 93 ASN A N 1
ATOM 746 C CA . ASN A 1 93 ? 20.948 20.510 -37.816 1.00 65.94 93 ASN A CA 1
ATOM 747 C C . ASN A 1 93 ? 22.111 19.558 -37.489 1.00 65.94 93 ASN A C 1
ATOM 749 O O . ASN A 1 93 ? 21.865 18.403 -37.148 1.00 65.94 93 ASN A O 1
ATOM 753 N N . ARG A 1 94 ? 23.363 20.011 -37.644 1.00 70.38 94 ARG A N 1
ATOM 754 C CA . ARG A 1 94 ? 24.540 19.250 -37.222 1.00 70.38 94 ARG A CA 1
ATOM 755 C C . ARG A 1 94 ? 24.418 18.951 -35.727 1.00 70.38 94 ARG A C 1
ATOM 757 O O . ARG A 1 94 ? 24.189 19.871 -34.942 1.00 70.38 94 ARG A O 1
ATOM 764 N N . GLN A 1 95 ? 24.536 17.678 -35.353 1.00 72.06 95 GLN A N 1
ATOM 765 C CA . GLN A 1 95 ? 24.671 17.312 -33.948 1.00 72.06 95 GLN A CA 1
ATOM 766 C C . GLN A 1 95 ? 25.988 17.892 -33.421 1.00 72.06 95 GLN A C 1
ATOM 768 O O . GLN A 1 95 ? 27.023 17.699 -34.049 1.00 72.06 95 GLN A O 1
ATOM 773 N N . ASP A 1 96 ? 25.929 18.615 -32.304 1.00 74.12 96 ASP A N 1
ATOM 774 C CA . ASP A 1 96 ? 27.117 19.106 -31.604 1.00 74.12 96 ASP A CA 1
ATOM 775 C C . ASP A 1 96 ? 27.804 17.913 -30.927 1.00 74.12 96 ASP A C 1
ATOM 777 O O . ASP A 1 96 ? 27.300 17.366 -29.941 1.00 74.12 96 ASP A O 1
ATOM 781 N N . LEU A 1 97 ? 28.903 17.456 -31.524 1.00 78.38 97 LEU A N 1
ATOM 782 C CA . LEU A 1 97 ? 29.730 16.350 -31.050 1.00 78.38 97 LEU A CA 1
ATOM 783 C C . LEU A 1 97 ? 30.978 16.860 -30.324 1.00 78.38 97 LEU A C 1
ATOM 785 O O . LEU A 1 97 ? 31.724 16.046 -29.790 1.00 78.38 97 LEU A O 1
ATOM 789 N N . GLY A 1 98 ? 31.180 18.178 -30.219 1.00 75.88 98 GLY A N 1
ATOM 790 C CA . GLY A 1 98 ? 32.329 18.783 -29.539 1.00 75.88 98 GLY A CA 1
ATOM 791 C C . GLY A 1 98 ? 32.393 18.516 -28.029 1.00 75.88 98 GLY A C 1
ATOM 792 O O . GLY A 1 98 ? 33.397 18.825 -27.388 1.00 75.88 98 GLY A O 1
ATOM 793 N N . LEU A 1 99 ? 31.336 17.943 -27.444 1.00 80.31 99 LEU A N 1
ATOM 794 C CA . LEU A 1 99 ? 31.321 17.456 -26.061 1.00 80.31 99 LEU A CA 1
ATOM 795 C C . LEU A 1 99 ? 31.859 16.025 -25.913 1.00 80.31 99 LEU A C 1
ATOM 797 O O . LEU A 1 99 ? 32.067 15.574 -24.784 1.00 80.31 99 LEU A O 1
ATOM 801 N N . LEU A 1 100 ? 32.063 15.306 -27.018 1.00 83.81 100 LEU A N 1
ATOM 802 C CA . LEU A 1 100 ? 32.614 13.958 -27.014 1.00 83.81 100 LEU A CA 1
ATOM 803 C C . LEU A 1 100 ? 34.138 13.999 -27.187 1.00 83.81 100 LEU A C 1
ATOM 805 O O . LEU A 1 100 ? 34.654 14.844 -27.914 1.00 83.81 100 LEU A O 1
ATOM 809 N N . PRO A 1 101 ? 34.879 13.099 -26.522 1.00 84.44 101 PRO A N 1
ATOM 810 C CA . PRO A 1 101 ? 36.310 12.963 -26.751 1.00 84.44 101 PRO A CA 1
ATOM 811 C C . PRO A 1 101 ? 36.599 12.431 -28.159 1.00 84.44 101 PRO A C 1
ATOM 813 O O . PRO A 1 101 ? 35.856 11.597 -28.678 1.00 84.44 101 PRO A O 1
ATOM 816 N N . ASP A 1 102 ? 37.730 12.848 -28.730 1.00 85.81 102 ASP A N 1
ATOM 817 C CA . ASP A 1 102 ? 38.245 12.279 -29.977 1.00 85.81 102 ASP A CA 1
ATOM 818 C C . ASP A 1 102 ? 38.474 10.762 -29.834 1.00 85.81 102 ASP A C 1
ATOM 820 O O . ASP A 1 102 ? 39.011 10.282 -28.829 1.00 85.81 102 ASP A O 1
ATOM 824 N N . GLY A 1 103 ? 38.094 10.004 -30.863 1.00 86.19 103 GLY A N 1
ATOM 825 C CA . GLY A 1 103 ? 38.190 8.547 -30.926 1.00 86.19 103 GLY A CA 1
ATOM 826 C C . GLY A 1 103 ? 36.835 7.832 -30.961 1.00 86.19 103 GLY A C 1
ATOM 827 O O . GLY A 1 103 ? 35.802 8.404 -31.318 1.00 86.19 103 GLY A O 1
ATOM 828 N N . ILE A 1 104 ? 36.851 6.536 -30.633 1.00 87.56 104 ILE A N 1
ATOM 829 C CA . ILE A 1 104 ? 35.661 5.673 -30.644 1.00 87.56 104 ILE A CA 1
ATOM 830 C C . ILE A 1 104 ? 34.813 5.959 -29.400 1.00 87.56 104 ILE A C 1
ATOM 832 O O . ILE A 1 104 ? 35.224 5.674 -28.275 1.00 87.56 104 ILE A O 1
ATOM 836 N N . ASN A 1 105 ? 33.603 6.461 -29.619 1.00 85.88 105 ASN A N 1
ATOM 837 C CA . ASN A 1 105 ? 32.586 6.689 -28.604 1.00 85.88 105 ASN A CA 1
ATOM 838 C C . ASN A 1 105 ? 31.458 5.668 -28.764 1.00 85.88 105 ASN A C 1
ATOM 840 O O . ASN A 1 105 ? 30.855 5.545 -29.832 1.00 85.88 105 ASN A O 1
ATOM 844 N N . TYR A 1 106 ? 31.158 4.946 -27.689 1.00 85.75 106 TYR A N 1
ATOM 845 C CA . TYR A 1 106 ? 30.078 3.966 -27.651 1.00 85.75 106 TYR A CA 1
ATOM 846 C C . TYR A 1 106 ? 28.759 4.637 -27.264 1.00 85.75 106 TYR A C 1
ATOM 848 O O . TYR A 1 106 ? 28.687 5.342 -26.258 1.00 85.75 106 TYR A O 1
ATOM 856 N N . LEU A 1 107 ? 27.721 4.414 -28.067 1.00 83.19 107 LEU A N 1
ATOM 857 C CA . LEU A 1 107 ? 26.373 4.914 -27.830 1.00 83.19 107 LEU A CA 1
ATOM 858 C C . LEU A 1 107 ? 25.520 3.805 -27.218 1.00 83.19 107 LEU A C 1
ATOM 860 O O . LEU A 1 107 ? 25.350 2.727 -27.798 1.00 83.19 107 LEU A O 1
ATOM 864 N N . TYR A 1 108 ? 24.956 4.100 -26.056 1.00 78.44 108 TYR A N 1
ATOM 865 C CA . TYR A 1 108 ? 24.079 3.202 -25.318 1.00 78.44 108 TYR A CA 1
ATOM 866 C C . TYR A 1 108 ? 22.622 3.580 -25.581 1.00 78.44 108 TYR A C 1
ATOM 868 O O . TYR A 1 108 ? 22.291 4.758 -25.748 1.00 78.44 108 TYR A O 1
ATOM 876 N N . ALA A 1 109 ? 21.736 2.586 -25.643 1.00 73.44 109 ALA A N 1
ATOM 877 C CA . ALA A 1 109 ? 20.310 2.875 -25.656 1.00 73.44 109 ALA A CA 1
ATOM 878 C C . ALA A 1 109 ? 19.921 3.465 -24.301 1.00 73.44 109 ALA A C 1
ATOM 880 O O . ALA A 1 109 ? 20.240 2.898 -23.257 1.00 73.44 109 ALA A O 1
ATOM 881 N N . ALA A 1 110 ? 19.189 4.581 -24.314 1.00 68.69 110 ALA A N 1
ATOM 882 C CA . ALA A 1 110 ? 18.490 5.010 -23.114 1.00 68.69 110 ALA A CA 1
ATOM 883 C C . ALA A 1 110 ? 17.613 3.842 -22.625 1.00 68.69 110 ALA A C 1
ATOM 885 O O . ALA A 1 110 ? 16.982 3.189 -23.467 1.00 68.69 110 ALA A O 1
ATOM 886 N N . PRO A 1 111 ? 17.564 3.560 -21.309 1.00 63.09 111 PRO A N 1
ATOM 887 C CA . PRO A 1 111 ? 16.736 2.485 -20.787 1.00 63.09 111 PRO A CA 1
ATOM 888 C C . PRO A 1 111 ? 15.310 2.689 -21.289 1.00 63.09 111 PRO A C 1
ATOM 890 O O . PRO A 1 111 ? 14.703 3.740 -21.056 1.00 63.09 111 PRO A O 1
ATOM 893 N N . GLN A 1 112 ? 14.798 1.709 -22.036 1.00 57.81 112 GLN A N 1
ATOM 894 C CA . GLN A 1 112 ? 13.425 1.777 -22.512 1.00 57.81 112 GLN A CA 1
ATOM 895 C C . GLN A 1 112 ? 12.491 1.941 -21.307 1.00 57.81 112 GLN A C 1
ATOM 897 O O . GLN A 1 112 ? 12.671 1.240 -20.303 1.00 57.81 112 GLN A O 1
ATOM 902 N N . PRO A 1 113 ? 11.516 2.866 -21.370 1.00 63.50 113 PRO A N 1
ATOM 903 C CA . PRO A 1 113 ? 10.556 3.013 -20.292 1.00 63.50 113 PRO A CA 1
ATOM 904 C C . PRO A 1 113 ? 9.891 1.658 -20.052 1.00 63.50 113 PRO A C 1
ATOM 906 O O . PRO A 1 113 ? 9.573 0.939 -21.005 1.00 63.50 113 PRO A O 1
ATOM 909 N N . ALA A 1 114 ? 9.719 1.302 -18.777 1.00 65.94 114 ALA A N 1
ATOM 910 C CA . ALA A 1 114 ? 9.021 0.080 -18.413 1.00 65.94 114 ALA A CA 1
ATOM 911 C C . ALA A 1 114 ? 7.667 0.032 -19.147 1.00 65.94 114 ALA A C 1
ATOM 913 O O . ALA A 1 114 ? 7.031 1.080 -19.318 1.00 65.94 114 ALA A O 1
ATOM 914 N N . PRO A 1 115 ? 7.235 -1.150 -19.620 1.00 69.38 115 PRO A N 1
ATOM 915 C CA . PRO A 1 115 ? 5.978 -1.276 -20.341 1.00 69.38 115 PRO A CA 1
ATOM 916 C C . PRO A 1 115 ? 4.840 -0.694 -19.499 1.00 69.38 115 PRO A C 1
ATOM 918 O O . PRO A 1 115 ? 4.628 -1.092 -18.355 1.00 69.38 115 PRO A O 1
ATOM 921 N N . VAL A 1 116 ? 4.133 0.281 -20.071 1.00 77.44 116 VAL A N 1
ATOM 922 C CA . VAL A 1 116 ? 3.033 0.969 -19.395 1.00 77.44 116 VAL A CA 1
ATOM 923 C C . VAL A 1 116 ? 1.863 -0.001 -19.269 1.00 77.44 116 VAL A C 1
ATOM 925 O O . VAL A 1 116 ? 1.348 -0.499 -20.272 1.00 77.44 116 VAL A O 1
ATOM 928 N N . VAL A 1 117 ? 1.449 -0.269 -18.034 1.00 80.31 117 VAL A N 1
ATOM 929 C CA . VAL A 1 117 ? 0.240 -1.039 -17.734 1.00 80.31 117 VAL A CA 1
ATOM 930 C C . VAL A 1 117 ? -0.965 -0.158 -18.083 1.00 80.31 117 VAL A C 1
ATOM 932 O O . VAL A 1 117 ? -1.038 0.959 -17.569 1.00 80.31 117 VAL A O 1
ATOM 935 N N . PRO A 1 118 ? -1.886 -0.591 -18.964 1.00 86.06 118 PRO A N 1
ATOM 936 C CA . PRO A 1 118 ? -3.042 0.224 -19.326 1.00 86.06 118 PRO A CA 1
ATOM 937 C C . PRO A 1 118 ? -3.946 0.519 -18.124 1.00 86.06 118 PRO A C 1
ATOM 939 O O . PRO A 1 118 ? -4.037 -0.281 -17.192 1.00 86.06 118 PRO A O 1
ATOM 942 N N . ASP A 1 119 ? -4.682 1.627 -18.187 1.00 81.12 119 ASP A N 1
ATOM 943 C CA . ASP A 1 119 ? -5.645 1.992 -17.146 1.00 81.12 119 ASP A CA 1
ATOM 944 C C . ASP A 1 119 ? -6.660 0.861 -16.905 1.00 81.12 119 ASP A C 1
ATOM 946 O O . ASP A 1 119 ? -7.252 0.310 -17.837 1.00 81.12 119 ASP A O 1
ATOM 950 N N . GLY A 1 120 ? -6.854 0.506 -15.632 1.00 82.12 120 GLY A N 1
ATOM 951 C CA . GLY A 1 120 ? -7.730 -0.594 -15.213 1.00 82.12 120 GLY A CA 1
ATOM 952 C C . GLY A 1 120 ? -7.083 -1.984 -15.219 1.00 82.12 120 GLY A C 1
ATOM 953 O O . GLY A 1 120 ? -7.771 -2.958 -14.915 1.00 82.12 120 GLY A O 1
ATOM 954 N N . TRP A 1 121 ? -5.787 -2.095 -15.527 1.00 84.62 121 TRP A N 1
ATOM 955 C CA . TRP A 1 121 ? -5.022 -3.340 -15.424 1.00 84.62 121 TRP A CA 1
ATOM 956 C C . TRP A 1 121 ? -4.071 -3.319 -14.226 1.00 84.62 121 TRP A C 1
ATOM 958 O O . TRP A 1 121 ? -3.586 -2.270 -13.810 1.00 84.62 121 TRP A O 1
ATOM 968 N N . VAL A 1 122 ? -3.790 -4.504 -13.682 1.00 83.88 122 VAL A N 1
ATOM 969 C CA . VAL A 1 122 ? -2.837 -4.709 -12.584 1.00 83.88 122 VAL A CA 1
ATOM 970 C C . VAL A 1 122 ? -1.846 -5.794 -12.991 1.00 83.88 122 VAL A C 1
ATOM 972 O O . VAL A 1 122 ? -2.231 -6.800 -13.589 1.00 83.88 122 VAL A O 1
ATOM 975 N N . MET A 1 123 ? -0.566 -5.585 -12.677 1.00 82.19 123 MET A N 1
ATOM 976 C CA . MET A 1 123 ? 0.473 -6.596 -12.869 1.00 82.19 123 MET A CA 1
ATOM 977 C C . MET A 1 123 ? 0.331 -7.682 -11.811 1.00 82.19 123 MET A C 1
ATOM 979 O O . MET A 1 123 ? 0.370 -7.399 -10.617 1.00 82.19 123 MET A O 1
ATOM 983 N N . VAL A 1 124 ? 0.192 -8.925 -12.261 1.00 86.69 124 VAL A N 1
ATOM 984 C CA . VAL A 1 124 ? 0.132 -10.103 -11.396 1.00 86.69 124 VAL A CA 1
ATOM 985 C C . VAL A 1 124 ? 1.116 -11.163 -11.887 1.00 86.69 124 VAL A C 1
ATOM 987 O O . VAL A 1 124 ? 1.354 -11.259 -13.099 1.00 86.69 124 VAL A O 1
ATOM 990 N N . PRO A 1 125 ? 1.693 -11.972 -10.984 1.00 87.75 125 PRO A N 1
ATOM 991 C CA . PRO A 1 125 ? 2.463 -13.147 -11.368 1.00 87.75 125 PRO A CA 1
ATOM 992 C C . PRO A 1 125 ? 1.660 -14.076 -12.289 1.00 87.75 125 PRO A C 1
ATOM 994 O O . PRO A 1 125 ? 0.447 -14.223 -12.144 1.00 87.75 125 PRO A O 1
ATOM 997 N N . LYS A 1 126 ? 2.343 -14.731 -13.239 1.00 88.38 126 LYS A N 1
ATOM 998 C CA . LYS A 1 126 ? 1.703 -15.720 -14.129 1.00 88.38 126 LYS A CA 1
ATOM 999 C C . LYS A 1 126 ? 1.148 -16.919 -13.358 1.00 88.38 126 LYS A C 1
ATOM 1001 O O . LYS A 1 126 ? 0.143 -17.488 -13.769 1.00 88.38 126 LYS A O 1
ATOM 1006 N N . GLU A 1 127 ? 1.806 -17.287 -12.265 1.00 90.56 127 GLU A N 1
ATOM 1007 C CA . GLU A 1 127 ? 1.364 -18.312 -11.326 1.00 90.56 127 GLU A CA 1
ATOM 1008 C C . GLU A 1 127 ? 1.117 -17.638 -9.970 1.00 90.56 127 GLU A C 1
ATOM 1010 O O . GLU A 1 127 ? 2.025 -16.962 -9.481 1.00 90.56 127 GLU A O 1
ATOM 1015 N N . PRO A 1 128 ? -0.084 -17.769 -9.372 1.00 90.69 128 PRO A N 1
ATOM 1016 C CA . PRO A 1 128 ? -0.368 -17.193 -8.063 1.00 90.69 128 PRO A CA 1
ATOM 1017 C C . PRO A 1 128 ? 0.588 -17.724 -6.999 1.00 90.69 128 PRO A C 1
ATOM 1019 O O . PRO A 1 128 ? 0.856 -18.926 -6.951 1.00 90.69 128 PRO A O 1
ATOM 1022 N N . THR A 1 129 ? 1.055 -16.849 -6.112 1.00 91.81 129 THR A N 1
ATOM 1023 C CA . THR A 1 129 ? 1.836 -17.288 -4.955 1.00 91.81 129 THR A CA 1
ATOM 1024 C C . THR A 1 129 ? 0.946 -17.986 -3.933 1.00 91.81 129 THR A C 1
ATOM 1026 O O . THR A 1 129 ? -0.275 -17.813 -3.914 1.00 91.81 129 THR A O 1
ATOM 1029 N N . GLU A 1 130 ? 1.554 -18.781 -3.052 1.00 91.69 130 GLU A N 1
ATOM 1030 C CA . GLU A 1 130 ? 0.833 -19.465 -1.973 1.00 91.69 130 GLU A CA 1
ATOM 1031 C C . GLU A 1 130 ? 0.028 -18.473 -1.123 1.00 91.69 130 GLU A C 1
ATOM 1033 O O . GLU A 1 130 ? -1.124 -18.738 -0.786 1.00 91.69 130 GLU A O 1
ATOM 1038 N N . ARG A 1 131 ? 0.588 -17.285 -0.866 1.00 90.88 131 ARG A N 1
ATOM 1039 C CA . ARG A 1 131 ? -0.098 -16.236 -0.115 1.00 90.88 131 ARG A CA 1
ATOM 1040 C C . ARG A 1 131 ? -1.338 -15.718 -0.839 1.00 90.88 131 ARG A C 1
ATOM 1042 O O . ARG A 1 131 ? -2.381 -15.595 -0.205 1.00 90.88 131 ARG A O 1
ATOM 1049 N N . MET A 1 132 ? -1.254 -15.482 -2.152 1.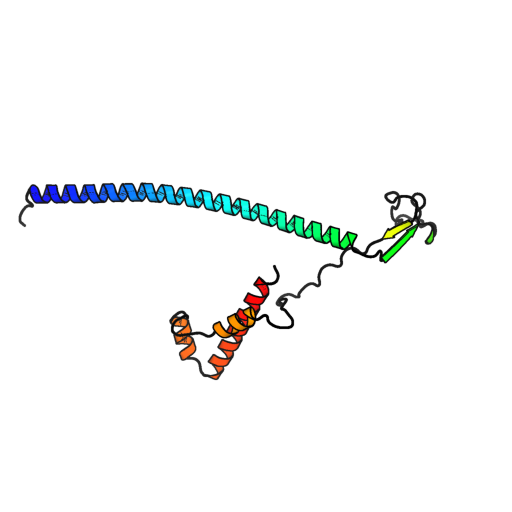00 92.56 132 MET A N 1
ATOM 1050 C CA . MET A 1 132 ? -2.418 -15.093 -2.957 1.00 92.56 132 MET A CA 1
ATOM 1051 C C . MET A 1 132 ? -3.523 -16.148 -2.876 1.00 92.56 132 MET A C 1
ATOM 1053 O O . MET A 1 132 ? -4.692 -15.807 -2.725 1.00 92.56 132 MET A O 1
ATOM 1057 N N . VAL A 1 133 ? -3.155 -17.429 -2.970 1.00 92.88 133 VAL A N 1
ATOM 1058 C CA . VAL A 1 133 ? -4.117 -18.534 -2.905 1.00 92.88 133 VAL A CA 1
ATOM 1059 C C . VAL A 1 133 ? -4.784 -18.594 -1.531 1.00 92.88 133 VAL A C 1
ATOM 1061 O O . VAL A 1 133 ? -6.010 -18.651 -1.474 1.00 92.88 133 VAL A O 1
ATOM 1064 N N . ILE A 1 134 ? -4.009 -18.535 -0.444 1.00 93.12 134 ILE A N 1
ATOM 1065 C CA . ILE A 1 134 ? -4.536 -18.546 0.931 1.00 93.12 134 ILE A CA 1
ATOM 1066 C C . ILE A 1 134 ? -5.498 -17.375 1.145 1.00 93.12 134 ILE A C 1
ATOM 1068 O O . ILE A 1 134 ? -6.647 -17.602 1.516 1.00 93.12 134 ILE A O 1
ATOM 1072 N N . ASP A 1 135 ? -5.078 -16.151 0.817 1.00 91.56 135 ASP A N 1
ATOM 1073 C CA . ASP A 1 135 ? -5.902 -14.952 1.008 1.00 91.56 135 ASP A CA 1
ATOM 1074 C C . ASP A 1 135 ? -7.180 -15.000 0.150 1.00 91.56 135 ASP A C 1
ATOM 1076 O O . ASP A 1 135 ? -8.250 -14.571 0.580 1.00 91.56 135 ASP A O 1
ATOM 1080 N N . GLY A 1 136 ? -7.100 -15.582 -1.051 1.00 93.38 136 GLY A N 1
ATOM 1081 C CA . GLY A 1 136 ? -8.259 -15.846 -1.899 1.00 93.38 136 GLY A CA 1
ATOM 1082 C C . GLY A 1 136 ? -9.258 -16.817 -1.263 1.00 93.38 136 GLY A C 1
ATOM 1083 O O . GLY A 1 136 ? -10.462 -16.553 -1.269 1.00 93.38 136 GLY A O 1
ATOM 1084 N N . PHE A 1 137 ? -8.781 -17.923 -0.690 1.00 89.50 137 PHE A N 1
ATOM 1085 C CA . PHE A 1 137 ? -9.636 -18.915 -0.029 1.00 89.50 137 PHE A CA 1
ATOM 1086 C C . PHE A 1 137 ? -10.247 -18.398 1.277 1.00 89.50 137 PHE A C 1
ATOM 1088 O O . PHE A 1 137 ? -11.428 -18.640 1.523 1.00 89.50 137 PHE A O 1
ATOM 1095 N N . GLU A 1 138 ? -9.477 -17.666 2.080 1.00 91.31 138 GLU A N 1
ATOM 1096 C CA . GLU A 1 138 ? -9.916 -17.119 3.372 1.00 91.31 138 GLU A CA 1
ATOM 1097 C C . GLU A 1 138 ? -10.826 -15.886 3.230 1.00 91.31 138 GLU A C 1
ATOM 1099 O O . GLU A 1 138 ? -11.405 -15.431 4.210 1.00 91.31 138 GLU A O 1
ATOM 1104 N N . SER A 1 139 ? -11.006 -15.362 2.013 1.00 91.19 139 SER A N 1
ATOM 1105 C CA . SER A 1 139 ? -11.895 -14.222 1.742 1.00 91.19 139 SER A CA 1
ATOM 1106 C C . SER A 1 139 ? -13.395 -14.548 1.795 1.00 91.19 139 SER A C 1
ATOM 1108 O O . SER A 1 139 ? -14.222 -13.648 1.638 1.00 91.19 139 SER A O 1
ATOM 1110 N N . GLU A 1 140 ? -13.773 -15.819 1.963 1.00 90.19 140 GLU A N 1
ATOM 1111 C CA . GLU A 1 140 ? -15.176 -16.219 2.072 1.00 90.19 140 GLU A CA 1
ATOM 1112 C C . GLU A 1 140 ? -15.817 -15.652 3.353 1.00 90.19 140 GLU A C 1
ATOM 1114 O O . GLU A 1 140 ? -15.233 -15.780 4.429 1.00 90.19 140 GLU A O 1
ATOM 1119 N N . PRO A 1 141 ? -17.027 -15.062 3.272 1.00 91.12 141 PRO A N 1
ATOM 1120 C CA . PRO A 1 141 ? -17.729 -14.613 4.460 1.00 91.12 141 PRO A CA 1
ATOM 1121 C C 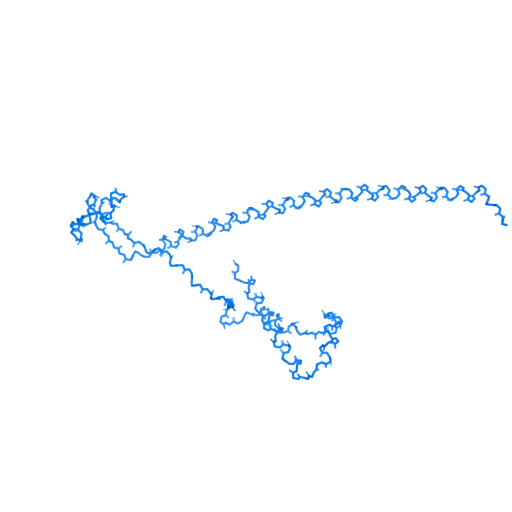. PRO A 1 141 ? -18.039 -15.774 5.405 1.00 91.12 141 PRO A C 1
ATOM 1123 O O . PRO A 1 141 ? -18.591 -16.791 4.987 1.00 91.12 141 PRO A O 1
ATOM 1126 N N . ASP A 1 142 ? -17.745 -15.574 6.683 1.00 90.50 142 ASP A N 1
ATOM 1127 C CA . ASP A 1 142 ? -17.931 -16.543 7.760 1.00 90.50 142 ASP A CA 1
ATOM 1128 C C . ASP A 1 142 ? -18.654 -15.893 8.942 1.00 90.50 142 ASP A C 1
ATOM 1130 O O . ASP A 1 142 ? -18.443 -14.717 9.239 1.00 90.50 142 ASP A O 1
ATOM 1134 N N . GLU A 1 143 ? -19.472 -16.674 9.645 1.00 89.19 143 GLU A N 1
ATOM 1135 C CA . GLU A 1 143 ? -20.251 -16.218 10.802 1.00 89.19 143 GLU A CA 1
ATOM 1136 C C . GLU A 1 143 ? -19.382 -15.602 11.912 1.00 89.19 143 GLU A C 1
ATOM 1138 O O . GLU A 1 143 ? -19.818 -14.683 12.603 1.00 89.19 143 GLU A O 1
ATOM 1143 N N . THR A 1 144 ? -18.156 -16.096 12.087 1.00 88.69 144 THR A N 1
ATOM 1144 C CA . THR A 1 144 ? -17.259 -15.703 13.182 1.00 88.69 144 THR A CA 1
ATOM 1145 C C . THR A 1 144 ? -16.370 -14.522 12.809 1.00 88.69 144 THR A C 1
ATOM 1147 O O . THR A 1 144 ? -16.030 -13.711 13.671 1.00 88.69 144 THR A O 1
ATOM 1150 N N . PHE A 1 145 ? -15.953 -14.445 11.544 1.00 85.69 145 PHE A N 1
ATOM 1151 C CA . PHE A 1 145 ? -14.915 -13.510 11.095 1.00 85.69 145 PHE A CA 1
ATOM 1152 C C . PHE A 1 145 ? -15.443 -12.355 10.243 1.00 85.69 145 PHE A C 1
ATOM 1154 O O . PHE A 1 145 ? -14.727 -11.375 10.047 1.00 85.69 145 PHE A O 1
ATOM 1161 N N . SER A 1 146 ? -16.670 -12.452 9.727 1.00 88.00 146 SER A N 1
ATOM 1162 C CA . SER A 1 146 ? -17.296 -11.378 8.954 1.00 88.00 146 SER A CA 1
ATOM 1163 C C . SER A 1 146 ? -18.172 -10.485 9.814 1.00 88.00 146 SER A C 1
ATOM 1165 O O . SER A 1 146 ? -18.736 -10.902 10.823 1.00 88.00 146 SER A O 1
ATOM 1167 N N . GLU A 1 147 ? -18.340 -9.249 9.358 1.00 91.44 147 GLU A N 1
ATOM 1168 C CA . GLU A 1 147 ? -19.326 -8.342 9.932 1.00 91.44 147 GLU A CA 1
ATOM 1169 C C . GLU A 1 147 ? -20.731 -8.979 9.873 1.00 91.44 147 GLU A C 1
ATOM 1171 O O . GLU A 1 147 ? -21.100 -9.532 8.825 1.00 91.44 147 GLU A O 1
ATOM 1176 N N . PRO A 1 148 ? -21.550 -8.877 10.940 1.00 91.88 148 PRO A N 1
ATOM 1177 C CA . PRO A 1 148 ? -22.869 -9.514 10.998 1.00 91.88 148 PRO A CA 1
ATOM 1178 C C . PRO A 1 148 ? -23.767 -9.164 9.805 1.00 91.88 148 PRO A C 1
ATOM 1180 O O . PRO A 1 148 ? -24.473 -10.017 9.272 1.00 91.88 148 PRO A O 1
ATOM 1183 N N . GLU A 1 149 ? -23.694 -7.921 9.326 1.00 91.31 149 GLU A N 1
ATOM 1184 C CA . GLU A 1 149 ? -24.466 -7.445 8.174 1.00 91.31 149 GLU A CA 1
ATOM 1185 C C . GLU A 1 149 ? -24.050 -8.125 6.857 1.00 91.31 149 GLU A C 1
ATOM 1187 O O . GLU A 1 149 ? -24.904 -8.446 6.025 1.00 91.31 149 GLU A O 1
ATOM 1192 N N . VAL A 1 150 ? -22.750 -8.384 6.672 1.00 90.69 150 VAL A N 1
ATOM 1193 C CA . VAL A 1 150 ? -22.207 -9.064 5.484 1.00 90.69 150 VAL A CA 1
ATOM 1194 C C . VAL A 1 150 ? -22.622 -10.532 5.488 1.00 90.69 150 VAL A C 1
ATOM 1196 O O . VAL A 1 150 ? -23.074 -11.045 4.461 1.00 90.69 150 VAL A O 1
ATOM 1199 N N . TRP A 1 151 ? -22.541 -11.188 6.649 1.00 92.88 151 TRP A N 1
ATOM 1200 C CA . TRP A 1 151 ? -22.975 -12.574 6.820 1.00 92.88 151 TRP A CA 1
ATOM 1201 C C . TRP A 1 151 ? -24.480 -12.743 6.572 1.00 92.88 151 TRP A C 1
ATOM 1203 O O . TRP A 1 151 ? -24.900 -13.615 5.806 1.00 92.88 151 TRP A O 1
ATOM 1213 N N . GLU A 1 152 ? -25.310 -11.865 7.139 1.00 92.06 152 GLU A N 1
ATOM 1214 C CA . GLU A 1 152 ? -26.756 -11.898 6.916 1.00 92.06 152 GLU A CA 1
ATOM 1215 C C . GLU A 1 152 ? -27.143 -11.644 5.455 1.00 92.06 152 GLU A C 1
ATOM 1217 O O . GLU A 1 152 ? -28.075 -12.271 4.940 1.00 92.06 152 GLU A O 1
ATOM 1222 N N . ALA A 1 153 ? -26.465 -10.710 4.783 1.00 92.25 153 ALA A N 1
ATOM 1223 C CA . ALA A 1 153 ? -26.693 -10.442 3.368 1.00 92.25 153 ALA A CA 1
ATOM 1224 C C . ALA A 1 153 ? -26.311 -11.657 2.514 1.00 92.25 153 ALA A C 1
ATOM 1226 O O . ALA A 1 153 ? -27.088 -12.058 1.648 1.00 92.25 153 ALA A O 1
ATOM 1227 N N . TYR A 1 154 ? -25.164 -12.277 2.799 1.00 92.88 154 TYR A N 1
ATOM 1228 C CA . TYR A 1 154 ? -24.693 -13.484 2.124 1.00 92.88 154 TYR A CA 1
ATOM 1229 C C . TYR A 1 154 ? -25.661 -14.665 2.293 1.00 92.88 154 TYR A C 1
ATOM 1231 O O . TYR A 1 154 ? -25.976 -15.351 1.321 1.00 92.88 154 TYR A O 1
ATOM 1239 N N . GLN A 1 155 ? -26.229 -14.855 3.486 1.00 94.38 155 GLN A N 1
ATOM 1240 C CA . GLN A 1 155 ? -27.214 -15.915 3.748 1.00 94.38 155 GLN A CA 1
ATOM 1241 C C . GLN A 1 155 ? -28.553 -15.711 3.026 1.00 94.38 155 GLN A C 1
ATOM 1243 O O . GLN A 1 155 ? -29.268 -16.675 2.754 1.00 94.38 155 GLN A O 1
ATOM 124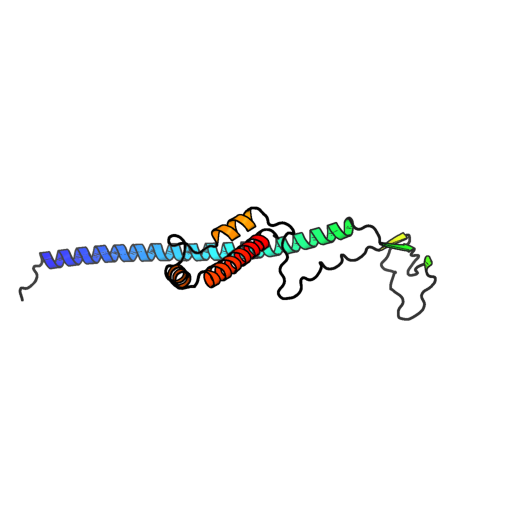8 N N . LYS A 1 156 ? -28.908 -14.464 2.701 1.00 96.25 156 LYS A N 1
ATOM 1249 C CA . LYS A 1 156 ? -30.120 -14.144 1.929 1.00 96.25 156 LYS A CA 1
ATOM 1250 C C . LYS A 1 156 ? -29.928 -14.336 0.421 1.00 96.25 156 LYS A C 1
ATOM 1252 O O . LYS A 1 156 ? -30.923 -14.372 -0.303 1.00 96.25 156 LYS A O 1
ATOM 1257 N N . MET A 1 157 ? -28.686 -14.449 -0.053 1.00 94.31 157 MET A N 1
ATOM 1258 C CA . MET A 1 157 ? -28.378 -14.691 -1.461 1.00 94.31 157 MET A CA 1
ATOM 1259 C C . MET A 1 157 ? -28.727 -16.126 -1.863 1.00 94.31 157 MET A C 1
ATOM 1261 O O . MET A 1 157 ? -28.576 -17.077 -1.096 1.00 94.31 157 MET A O 1
ATOM 1265 N N . SER A 1 158 ? -29.155 -16.303 -3.108 1.00 94.94 158 SER A N 1
ATOM 1266 C CA . SER A 1 158 ? -29.274 -17.629 -3.713 1.00 94.94 158 SER A CA 1
ATOM 1267 C C . SER A 1 158 ? -27.896 -18.282 -3.883 1.00 94.94 158 SER A C 1
ATOM 1269 O O . SER A 1 158 ? -26.881 -17.599 -3.994 1.00 94.94 158 SER A O 1
ATOM 1271 N N . GLY A 1 159 ? -27.833 -19.612 -3.995 1.00 92.25 159 GLY A N 1
ATOM 1272 C CA . GLY A 1 159 ? -26.547 -20.313 -4.146 1.00 92.25 159 GLY A CA 1
ATOM 1273 C C . GLY A 1 159 ? -25.714 -19.857 -5.358 1.00 92.25 159 GLY A C 1
ATOM 1274 O O . GLY A 1 159 ? -24.488 -19.834 -5.294 1.00 92.25 159 GLY A O 1
ATOM 1275 N N . CYS A 1 160 ? -26.358 -19.430 -6.452 1.00 94.12 160 CYS A N 1
ATOM 1276 C CA . CYS A 1 160 ? -25.652 -18.861 -7.608 1.00 94.12 160 CYS A CA 1
ATOM 1277 C C . CYS A 1 160 ? -25.069 -17.474 -7.305 1.00 94.12 160 CYS A C 1
ATOM 1279 O O . CYS A 1 160 ? -23.961 -17.159 -7.737 1.00 94.12 160 CYS A O 1
ATOM 1281 N N . GLU A 1 161 ? -25.799 -16.652 -6.553 1.00 93.12 161 GLU A N 1
ATOM 1282 C CA . GLU A 1 161 ? -25.330 -15.336 -6.113 1.00 93.12 161 GLU A CA 1
ATOM 1283 C C . GLU A 1 161 ? -24.189 -15.465 -5.101 1.00 93.12 161 GLU A C 1
ATOM 1285 O O . GLU A 1 161 ? -23.191 -14.761 -5.235 1.00 93.12 161 GLU A O 1
ATOM 1290 N N . GLN A 1 162 ? -24.273 -16.420 -4.170 1.00 93.62 162 GLN A N 1
ATOM 1291 C CA . GLN A 1 162 ? -23.190 -16.736 -3.234 1.00 93.62 162 GLN A CA 1
ATOM 1292 C C . GLN A 1 162 ? -21.915 -17.159 -3.970 1.00 93.62 162 GLN A C 1
ATOM 1294 O O . GLN A 1 162 ? -20.838 -16.630 -3.697 1.00 93.62 162 GLN A O 1
ATOM 1299 N N . ALA A 1 163 ? -22.029 -18.055 -4.956 1.00 92.56 163 ALA A N 1
ATOM 1300 C CA . ALA A 1 163 ? -20.888 -18.476 -5.767 1.00 92.56 163 ALA A CA 1
ATOM 1301 C C . ALA A 1 163 ? -20.259 -17.294 -6.525 1.00 92.56 163 ALA A C 1
ATOM 1303 O O . ALA A 1 163 ? -19.040 -17.119 -6.503 1.00 92.56 163 ALA A O 1
ATOM 1304 N N . ALA A 1 164 ? -21.080 -16.443 -7.150 1.00 93.12 164 ALA A N 1
ATOM 1305 C CA . ALA A 1 164 ? -20.595 -15.249 -7.839 1.00 93.12 164 ALA A CA 1
ATOM 1306 C C . ALA A 1 164 ? -19.923 -14.253 -6.877 1.00 93.12 164 ALA A C 1
ATOM 1308 O O . ALA A 1 164 ? -18.915 -13.636 -7.229 1.00 93.12 164 ALA A O 1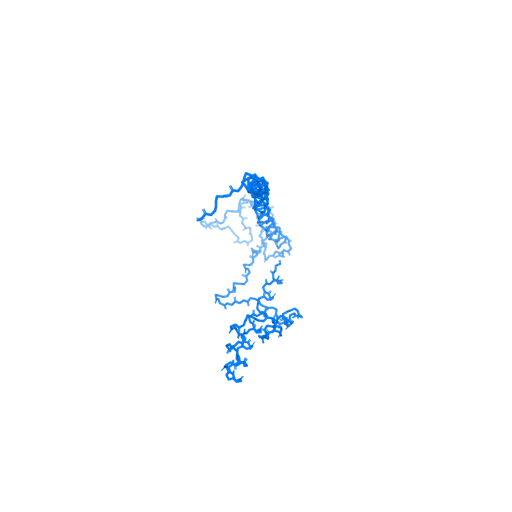
ATOM 1309 N N . TYR A 1 165 ? -20.459 -14.106 -5.666 1.00 93.62 165 TYR A N 1
ATOM 1310 C CA . TYR A 1 165 ? -19.909 -13.236 -4.633 1.00 93.62 165 TYR A CA 1
ATOM 1311 C C . TYR A 1 165 ? -18.552 -13.738 -4.127 1.00 93.62 165 TYR A C 1
ATOM 1313 O O . TYR A 1 165 ? -17.582 -12.982 -4.134 1.00 93.62 165 TYR A O 1
ATOM 1321 N N . ARG A 1 166 ? -18.441 -15.033 -3.812 1.00 94.12 166 ARG A N 1
ATOM 1322 C CA . ARG A 1 166 ? -17.183 -15.670 -3.393 1.00 94.12 166 ARG A CA 1
ATOM 1323 C C . ARG A 1 166 ? -16.078 -15.544 -4.431 1.00 94.12 166 ARG A C 1
ATOM 1325 O O . ARG A 1 166 ? -14.950 -15.226 -4.079 1.00 94.12 166 ARG A O 1
ATOM 1332 N N . VAL A 1 167 ? -16.388 -15.756 -5.712 1.00 95.56 167 VAL A N 1
ATOM 1333 C CA . VAL A 1 167 ? -15.395 -15.607 -6.791 1.00 95.56 167 VAL A CA 1
ATOM 1334 C C . VAL A 1 167 ? -14.872 -14.173 -6.858 1.00 95.56 167 VAL A C 1
ATOM 1336 O O . VAL A 1 167 ? -13.674 -13.968 -7.041 1.00 95.56 167 VAL A O 1
ATOM 1339 N N . ARG A 1 168 ? -15.745 -13.174 -6.673 1.00 94.38 168 ARG A N 1
ATOM 1340 C CA . ARG A 1 168 ? -15.330 -11.764 -6.639 1.00 94.38 168 ARG A CA 1
ATOM 1341 C C . ARG A 1 168 ? -14.429 -11.459 -5.449 1.00 94.38 168 ARG A C 1
ATOM 1343 O O . ARG A 1 168 ? -13.430 -10.774 -5.639 1.00 94.38 168 ARG A O 1
ATOM 1350 N N . LEU A 1 169 ? -14.768 -11.960 -4.262 1.00 94.94 169 LEU A N 1
ATOM 1351 C CA . LEU A 1 169 ? -13.959 -11.768 -3.056 1.00 94.94 169 LEU A CA 1
ATOM 1352 C C . LEU A 1 169 ? -12.597 -12.451 -3.177 1.00 94.94 169 LEU A C 1
ATOM 1354 O O . LEU A 1 169 ? -11.577 -11.801 -2.967 1.00 94.94 169 LEU A O 1
ATOM 1358 N N . CYS A 1 170 ? -12.579 -13.702 -3.641 1.00 94.94 170 CYS A N 1
ATOM 1359 C CA . CYS A 1 170 ? -11.354 -14.461 -3.867 1.00 94.94 170 CYS A CA 1
ATOM 1360 C C . CYS A 1 170 ? -10.432 -13.739 -4.852 1.00 94.94 170 CYS A C 1
ATOM 1362 O O . CYS A 1 170 ? -9.267 -13.489 -4.552 1.00 94.94 170 CYS A O 1
ATOM 1364 N N . TRP A 1 171 ? -10.971 -13.302 -5.994 1.00 93.50 171 TRP A N 1
ATOM 1365 C CA . TRP A 1 171 ? -10.201 -12.547 -6.979 1.00 93.50 171 TRP A CA 1
ATOM 1366 C C . TRP A 1 171 ? -9.679 -11.213 -6.429 1.00 93.50 171 TRP A C 1
ATOM 1368 O O . TRP A 1 171 ? -8.518 -10.871 -6.643 1.00 93.50 171 TRP A O 1
ATOM 1378 N N . ALA A 1 172 ? -10.503 -10.467 -5.690 1.00 93.81 172 ALA A N 1
ATOM 1379 C CA . ALA A 1 172 ? -10.091 -9.201 -5.088 1.00 93.81 172 ALA A CA 1
ATOM 1380 C C . ALA A 1 172 ? -8.974 -9.386 -4.045 1.00 93.81 172 ALA A C 1
ATOM 1382 O O . ALA A 1 172 ? -8.011 -8.613 -4.032 1.00 93.81 172 ALA A O 1
ATOM 1383 N N . ALA A 1 173 ? -9.064 -10.425 -3.212 1.00 93.19 173 ALA A N 1
ATOM 1384 C CA . ALA A 1 173 ? -8.035 -10.761 -2.234 1.00 93.19 173 ALA A CA 1
ATOM 1385 C C . ALA A 1 173 ? -6.724 -11.179 -2.919 1.00 93.19 173 ALA A C 1
ATOM 1387 O O . ALA A 1 173 ? -5.663 -10.661 -2.571 1.00 93.19 173 ALA A O 1
ATOM 1388 N N . MET A 1 174 ? -6.796 -12.006 -3.970 1.00 93.31 174 MET A N 1
ATOM 1389 C CA . MET A 1 174 ? -5.627 -12.383 -4.776 1.00 93.31 174 MET A CA 1
ATOM 1390 C C . MET A 1 174 ? -4.939 -11.169 -5.415 1.00 93.31 174 MET A C 1
ATOM 1392 O O . MET A 1 174 ? -3.713 -11.071 -5.373 1.00 93.31 174 MET A O 1
ATOM 1396 N N . LEU A 1 175 ? -5.702 -10.229 -5.985 1.00 91.62 175 LEU A N 1
ATOM 1397 C CA . LEU A 1 175 ? -5.148 -8.995 -6.556 1.00 91.62 175 LEU A CA 1
ATOM 1398 C C . LEU A 1 175 ? -4.491 -8.106 -5.495 1.00 91.62 175 LEU A C 1
ATOM 1400 O O . LEU A 1 175 ? -3.440 -7.516 -5.743 1.00 91.62 175 LEU A O 1
ATOM 1404 N N . THR A 1 176 ? -5.095 -8.025 -4.311 1.00 89.56 176 THR A N 1
ATOM 1405 C CA . THR A 1 176 ? -4.551 -7.246 -3.193 1.00 89.56 176 THR A CA 1
ATOM 1406 C C . THR A 1 176 ? -3.232 -7.843 -2.706 1.00 89.56 176 THR A C 1
ATOM 1408 O O . THR A 1 176 ? -2.261 -7.110 -2.529 1.00 89.56 176 THR A O 1
ATOM 1411 N N . ALA A 1 177 ? -3.168 -9.169 -2.561 1.00 87.50 177 ALA A N 1
ATOM 1412 C CA . ALA A 1 177 ? -1.947 -9.879 -2.193 1.00 87.50 177 ALA A CA 1
ATOM 1413 C C . ALA A 1 177 ? -0.844 -9.716 -3.253 1.00 87.50 177 ALA A C 1
ATOM 1415 O O . ALA A 1 177 ? 0.305 -9.465 -2.900 1.00 87.50 177 ALA A O 1
ATOM 1416 N N . ALA A 1 178 ? -1.190 -9.762 -4.545 1.00 84.19 178 ALA A N 1
ATOM 1417 C CA . ALA A 1 178 ? -0.225 -9.558 -5.627 1.00 84.19 178 ALA A CA 1
ATOM 1418 C C . ALA A 1 178 ? 0.447 -8.175 -5.571 1.00 84.19 178 ALA A C 1
ATOM 1420 O O . ALA A 1 178 ? 1.651 -8.066 -5.776 1.00 84.19 178 ALA A O 1
ATOM 1421 N N . LEU A 1 179 ? -0.304 -7.116 -5.248 1.00 72.50 179 LEU A N 1
ATOM 1422 C CA . LEU A 1 179 ? 0.242 -5.757 -5.130 1.00 72.50 179 LEU A CA 1
ATOM 1423 C C . LEU A 1 179 ? 1.235 -5.595 -3.968 1.00 72.50 179 LEU A C 1
ATOM 1425 O O . LEU A 1 179 ? 2.087 -4.708 -4.019 1.00 72.50 179 LEU A O 1
ATOM 1429 N N . LEU A 1 180 ? 1.140 -6.425 -2.926 1.00 61.53 180 LEU A N 1
ATOM 1430 C CA . LEU A 1 180 ? 2.049 -6.374 -1.777 1.00 61.53 180 LEU A CA 1
ATOM 1431 C C . LEU A 1 180 ? 3.435 -6.952 -2.092 1.00 61.53 180 LEU A C 1
ATOM 1433 O O . LEU A 1 180 ? 4.405 -6.548 -1.455 1.00 61.53 180 LEU A O 1
ATOM 1437 N N . GLU A 1 181 ? 3.534 -7.854 -3.070 1.00 57.25 181 GLU A N 1
ATOM 1438 C CA . GLU A 1 181 ? 4.792 -8.506 -3.462 1.00 57.25 181 GLU A CA 1
ATOM 1439 C C . GLU A 1 181 ? 5.580 -7.739 -4.539 1.00 57.25 181 GLU A C 1
ATOM 1441 O O . GLU A 1 181 ? 6.744 -8.045 -4.777 1.00 57.25 181 GLU A O 1
ATOM 1446 N N . VAL A 1 182 ? 4.980 -6.735 -5.190 1.00 54.88 182 VAL A N 1
ATOM 1447 C CA . VAL A 1 182 ? 5.616 -5.947 -6.273 1.00 54.88 182 VAL A CA 1
ATOM 1448 C C . VAL A 1 182 ? 6.431 -4.747 -5.728 1.00 54.88 182 VAL A C 1
ATOM 1450 O O . VAL A 1 182 ? 6.791 -3.845 -6.480 1.00 54.88 182 VAL A O 1
ATOM 1453 N N . LYS A 1 183 ? 6.741 -4.718 -4.424 1.00 42.44 183 LYS A N 1
ATOM 1454 C CA . LYS A 1 183 ? 7.635 -3.730 -3.783 1.00 42.44 183 LYS A CA 1
ATOM 1455 C C . LYS A 1 183 ? 9.076 -4.223 -3.730 1.00 42.44 183 LYS A C 1
ATOM 1457 O O . LYS A 1 183 ? 9.970 -3.377 -3.939 1.00 42.44 183 LYS A O 1
#

pLDDT: mean 85.17, std 11.3, range [42.44, 97.81]

Secondary structure (DSSP, 8-state):
-PPPPHHHHHHHHHHHHHHHHHHHHHHHHHHHHHHHHHHHHHHHHHHHHHHHHHHHHHHHHHHHHHHHTPPPSEEEEEETTEEGGG----STT----TTSPSEEEEEPPPPPPPPPPPTT-----SS--HHHHHHHHHTS--TTTS-HHHHHHHHHS-HHHHHHHHHHHHHHHHHHHHHHH--

Foldseek 3Di:
DDDDDPVRVVVVVVVVVVVVVVVVVVVVVVVVVVVVVVVVVVVVVVVVVVVVVVVVVVVVVVQVVCQVPFDFPDKFADDQQAGPVVPRDDDPPRDRCNVPDGGIDGHGDRPDPDPDDDPPDDDADPDQDPQLQVQLVVQQDDPVPDDVVVVVVLVPDDPVVNVVVSNVSSVVSSRVVRVVVVD

Sequence (183 aa):
MTRPTTAQLNAAYDQFNFWYDKAKKLDEELAKAEQRITELEEAEQKLCAANVTLDARAELAERRKAEQDSEPVFFIEVEGDDWINAGRIEGKNRQDLGLLPDGINYLYAAPQPAPVVPDGWVMVPKEPTERMVIDGFESEPDETFSEPEVWEAYQKMSGCEQAAYRVRLCWAAMLTAALLEVK